Protein AF-A0A7R9YWU2-F1 (afdb_monomer)

Organism: NCBI:txid2749911

Solvent-accessible surface area (backbone atoms only — not comparable to full-atom values): 8310 Å² total; per-residue (Å²): 135,80,92,45,42,64,56,52,25,50,56,36,44,76,73,72,40,65,44,40,31,42,53,59,79,67,57,68,45,99,75,52,64,92,80,72,70,90,59,65,88,76,56,56,94,34,71,34,71,51,78,90,74,53,62,93,68,86,68,80,89,40,55,64,40,80,42,80,49,78,65,94,41,59,68,53,42,48,61,57,54,65,50,27,56,50,76,46,66,49,98,87,65,48,84,41,68,45,76,49,45,75,46,74,51,60,55,80,85,46,46,68,53,53,42,50,36,38,43,75,74,73,42,96,63,76,82,86,83,87,129

Structure (mmCIF, N/CA/C/O backbone):
data_AF-A0A7R9YWU2-F1
#
_entry.id   AF-A0A7R9YWU2-F1
#
loop_
_atom_site.group_PDB
_atom_site.id
_atom_site.type_symbol
_atom_site.label_atom_id
_atom_site.label_alt_id
_atom_site.label_comp_id
_atom_site.label_asym_id
_atom_site.label_entity_id
_atom_site.label_seq_id
_atom_site.pdbx_PDB_ins_code
_atom_site.Cartn_x
_atom_site.Cartn_y
_atom_site.Cartn_z
_atom_site.occupancy
_atom_site.B_iso_or_equiv
_atom_site.auth_seq_id
_atom_site.auth_comp_id
_atom_site.auth_asym_id
_atom_site.auth_atom_id
_atom_site.pdbx_PDB_model_num
ATOM 1 N N . SER A 1 1 ? -13.503 12.092 14.983 1.00 48.72 1 SER A N 1
ATOM 2 C CA . SER A 1 1 ? -12.071 12.224 14.642 1.00 48.72 1 SER A CA 1
ATOM 3 C C . SER A 1 1 ? -11.725 11.172 13.599 1.00 48.72 1 SER A C 1
ATOM 5 O O . SER A 1 1 ? -12.078 10.012 13.788 1.00 48.72 1 SER A O 1
ATOM 7 N N . GLY A 1 2 ? -11.146 11.579 12.465 1.00 76.56 2 GLY A N 1
ATOM 8 C CA . GLY A 1 2 ? -10.823 10.675 11.352 1.00 76.56 2 GLY A CA 1
ATOM 9 C C . GLY A 1 2 ? -9.760 9.631 11.714 1.00 76.56 2 GLY A C 1
ATOM 10 O O . GLY A 1 2 ? -9.074 9.752 12.732 1.00 76.56 2 GLY A O 1
ATOM 11 N N . LEU A 1 3 ? -9.640 8.588 10.894 1.00 85.00 3 LEU A N 1
ATOM 12 C CA . LEU A 1 3 ? -8.544 7.624 10.992 1.00 85.00 3 LEU A CA 1
ATOM 13 C C . LEU A 1 3 ? -7.217 8.341 10.679 1.00 85.00 3 LEU A C 1
ATOM 15 O O . LEU A 1 3 ? -7.139 9.081 9.705 1.00 85.00 3 LEU A O 1
ATOM 19 N N . SER A 1 4 ? -6.185 8.131 11.499 1.00 91.25 4 SER A N 1
ATOM 20 C CA . SER A 1 4 ? -4.814 8.604 11.251 1.00 91.25 4 SER A CA 1
ATOM 21 C C . SER A 1 4 ? -3.868 7.411 11.086 1.00 91.25 4 SER A C 1
ATOM 23 O O . SER A 1 4 ? -4.200 6.315 11.532 1.00 91.25 4 SER A O 1
ATOM 25 N N . ALA A 1 5 ? -2.679 7.605 10.501 1.00 92.50 5 ALA A N 1
ATOM 26 C CA . ALA A 1 5 ? -1.728 6.515 10.275 1.00 92.50 5 ALA A CA 1
ATOM 27 C C . ALA A 1 5 ? -1.274 5.918 11.615 1.00 92.50 5 ALA A C 1
ATOM 29 O O . ALA A 1 5 ? -1.310 4.710 11.797 1.00 92.50 5 ALA A O 1
ATOM 30 N N . ARG A 1 6 ? -1.004 6.776 12.611 1.00 93.12 6 ARG A N 1
ATOM 31 C CA . ARG A 1 6 ? -0.724 6.368 14.000 1.00 93.12 6 ARG A CA 1
ATOM 32 C C . ARG A 1 6 ? -1.861 5.555 14.616 1.00 93.12 6 ARG A C 1
ATOM 34 O O . ARG A 1 6 ? -1.607 4.549 15.272 1.00 93.12 6 ARG A O 1
ATOM 41 N N . LYS A 1 7 ? -3.116 5.971 14.406 1.00 94.75 7 LYS A N 1
ATOM 42 C CA . LYS A 1 7 ? -4.277 5.225 14.906 1.00 94.75 7 LYS A CA 1
ATOM 43 C C . LYS A 1 7 ? -4.398 3.863 14.217 1.00 94.75 7 LYS A C 1
ATOM 45 O O . LYS A 1 7 ? -4.670 2.888 14.905 1.00 94.75 7 LYS A O 1
ATOM 50 N N . ALA A 1 8 ? -4.151 3.783 12.909 1.00 94.69 8 ALA A N 1
ATOM 51 C CA . ALA A 1 8 ? -4.170 2.516 12.182 1.00 94.69 8 ALA A CA 1
ATOM 52 C C . ALA A 1 8 ? -3.035 1.576 12.637 1.00 94.69 8 ALA A C 1
ATO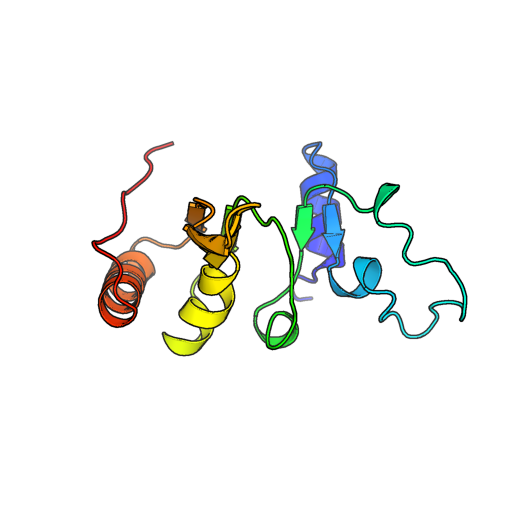M 54 O O . ALA A 1 8 ? -3.301 0.412 12.905 1.00 94.69 8 ALA A O 1
ATOM 55 N N . CYS A 1 9 ? -1.809 2.078 12.838 1.00 95.50 9 CYS A N 1
ATOM 56 C CA . CYS A 1 9 ? -0.707 1.296 13.419 1.00 95.50 9 CYS A CA 1
ATOM 57 C C . CYS A 1 9 ? -1.057 0.755 14.809 1.00 95.50 9 CYS A C 1
ATOM 59 O O . CYS A 1 9 ? -0.771 -0.399 15.108 1.00 95.50 9 CYS A O 1
ATOM 61 N N . LYS A 1 10 ? -1.725 1.553 15.655 1.00 95.75 10 LYS A N 1
ATOM 62 C CA . LYS A 1 10 ? -2.199 1.076 16.961 1.00 95.75 10 LYS A CA 1
ATOM 63 C C . LYS A 1 10 ? -3.184 -0.093 16.813 1.00 95.75 10 LYS A C 1
ATOM 65 O O . LYS A 1 10 ? -3.044 -1.077 17.526 1.00 95.75 10 LYS A O 1
ATOM 70 N N . MET A 1 11 ? -4.129 -0.001 15.876 1.00 95.75 11 MET A N 1
ATOM 71 C CA . MET A 1 11 ? -5.086 -1.081 15.596 1.00 95.75 11 MET A CA 1
ATOM 72 C C . MET A 1 11 ? -4.395 -2.343 15.054 1.00 95.75 11 MET A C 1
ATOM 74 O O . MET A 1 11 ? -4.755 -3.448 15.437 1.00 95.75 11 MET A O 1
ATOM 78 N N . LEU A 1 12 ? -3.383 -2.190 14.196 1.00 95.81 12 LEU A N 1
ATOM 79 C CA . LEU A 1 12 ? -2.568 -3.308 13.708 1.00 95.81 12 LEU A CA 1
ATOM 80 C C . LEU A 1 12 ? -1.797 -3.979 14.855 1.00 95.81 12 LEU A C 1
ATOM 82 O O . LEU A 1 12 ? -1.800 -5.202 14.975 1.00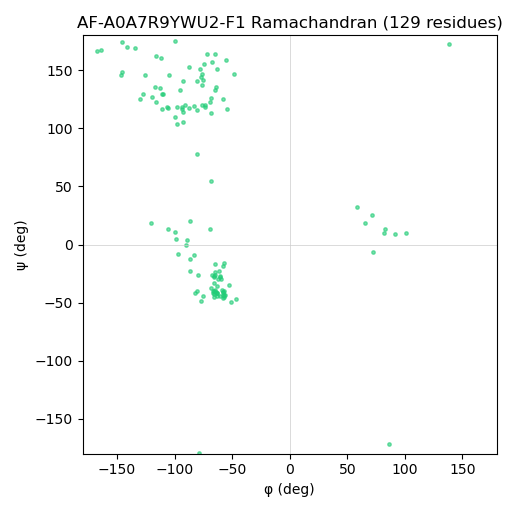 95.81 12 LEU A O 1
ATOM 86 N N . LYS A 1 13 ? -1.231 -3.185 15.767 1.00 96.00 13 LYS A N 1
ATOM 87 C CA . LYS A 1 13 ? -0.537 -3.698 16.951 1.00 96.00 13 LYS A CA 1
ATOM 88 C C . LYS A 1 13 ? -1.464 -4.470 17.894 1.00 96.00 13 LYS A C 1
ATOM 90 O O . LYS A 1 13 ? -1.039 -5.466 18.470 1.00 96.00 13 LYS A O 1
ATOM 95 N N . GLU A 1 14 ? -2.725 -4.053 18.030 1.00 97.56 14 GLU A N 1
ATOM 96 C CA . GLU A 1 14 ? -3.745 -4.764 18.824 1.00 97.56 14 GLU A CA 1
ATOM 97 C C . GLU A 1 14 ? -4.020 -6.188 18.302 1.00 97.56 14 GLU A C 1
ATOM 99 O O . GLU A 1 14 ? -4.430 -7.045 19.081 1.00 97.56 14 GLU A O 1
ATOM 104 N N . VAL A 1 15 ? -3.735 -6.464 17.023 1.00 96.94 15 VAL A N 1
ATOM 105 C CA . VAL A 1 15 ? -3.831 -7.803 16.411 1.00 96.94 15 VAL A CA 1
ATOM 106 C C . VAL A 1 15 ? -2.464 -8.460 16.167 1.00 96.94 15 VAL A C 1
ATOM 108 O O . VAL A 1 15 ? -2.379 -9.462 15.464 1.00 96.94 15 VAL A O 1
ATOM 111 N N . GLY A 1 16 ? -1.391 -7.921 16.755 1.00 96.81 16 GLY A N 1
ATOM 112 C CA . GLY A 1 16 ? -0.045 -8.499 16.688 1.00 96.81 16 GLY A CA 1
ATOM 113 C C . GLY A 1 16 ? 0.755 -8.164 15.425 1.00 96.81 16 GLY A C 1
ATOM 114 O O . GLY A 1 16 ? 1.785 -8.788 15.189 1.00 96.81 16 GLY A O 1
ATOM 115 N N . ILE A 1 17 ? 0.315 -7.192 14.621 1.00 96.00 17 ILE A N 1
ATOM 116 C CA . ILE A 1 17 ? 1.052 -6.718 13.444 1.00 96.00 17 ILE A CA 1
ATOM 117 C C . ILE A 1 17 ? 1.914 -5.521 13.847 1.00 96.00 17 ILE A C 1
ATOM 119 O O . ILE A 1 17 ? 1.392 -4.479 14.255 1.00 96.00 17 ILE A O 1
ATOM 123 N N . ASP A 1 18 ? 3.232 -5.663 13.712 1.00 94.62 18 ASP A N 1
ATOM 124 C CA . ASP A 1 18 ? 4.171 -4.572 13.955 1.00 94.62 18 ASP A CA 1
ATOM 125 C C . ASP A 1 18 ? 4.234 -3.635 12.745 1.00 94.62 18 ASP A C 1
ATOM 127 O O . ASP A 1 18 ? 4.597 -4.043 11.642 1.00 94.62 18 ASP A O 1
ATOM 131 N N . ALA A 1 19 ? 3.815 -2.386 12.941 1.00 95.19 19 ALA A N 1
ATOM 132 C CA . ALA A 1 19 ? 3.674 -1.414 11.870 1.00 95.19 19 ALA A CA 1
ATOM 133 C C . ALA A 1 19 ? 3.997 -0.001 12.348 1.00 95.19 19 ALA A C 1
ATOM 1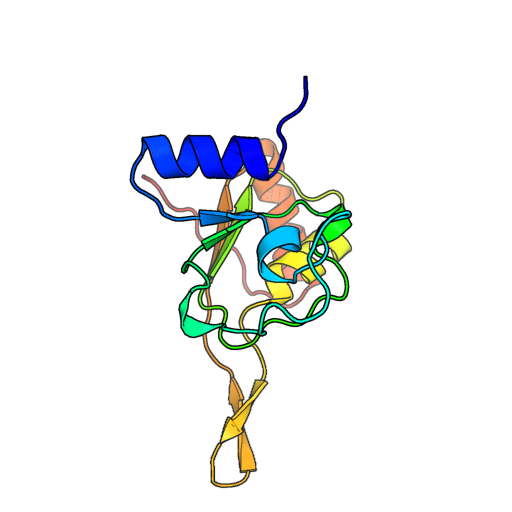35 O O . ALA A 1 19 ? 3.617 0.403 13.452 1.00 95.19 19 ALA A O 1
ATOM 136 N N . GLN A 1 20 ? 4.583 0.801 11.463 1.00 93.81 20 GLN A N 1
ATOM 137 C CA . GLN A 1 20 ? 4.945 2.187 11.748 1.00 93.81 20 GLN A CA 1
ATOM 138 C C . GLN A 1 20 ? 4.344 3.149 10.720 1.00 93.81 20 GLN A C 1
ATOM 140 O O . GLN A 1 20 ? 4.205 2.809 9.541 1.00 93.81 20 GLN A O 1
ATOM 145 N N . PRO A 1 21 ? 3.966 4.375 11.127 1.00 93.19 21 PRO A N 1
ATOM 146 C CA . PRO A 1 21 ? 3.572 5.383 10.165 1.00 93.19 21 PRO A CA 1
ATOM 147 C C . PRO A 1 21 ? 4.757 5.748 9.276 1.00 93.19 21 PRO A C 1
ATOM 149 O O . PRO A 1 21 ? 5.855 6.014 9.763 1.00 93.19 21 PRO A O 1
ATOM 152 N N . LEU A 1 22 ? 4.512 5.839 7.975 1.00 89.81 22 LEU A N 1
ATOM 153 C CA . LEU A 1 22 ? 5.568 6.011 6.986 1.00 89.81 22 LEU A CA 1
ATOM 154 C C . LEU A 1 22 ? 6.403 7.280 7.198 1.00 89.81 22 LEU A C 1
ATOM 156 O O . LEU A 1 22 ? 7.615 7.260 7.054 1.00 89.81 22 LEU A O 1
ATOM 160 N N . HIS A 1 23 ? 5.763 8.383 7.581 1.00 86.62 23 HIS A N 1
ATOM 161 C CA . HIS A 1 23 ? 6.462 9.638 7.860 1.00 86.62 23 HIS A CA 1
ATOM 162 C C . HIS A 1 23 ? 7.392 9.545 9.080 1.00 86.62 23 HIS A C 1
ATOM 164 O O . HIS A 1 23 ? 8.380 10.264 9.125 1.00 86.62 23 HIS A O 1
ATOM 170 N N . VAL A 1 24 ? 7.111 8.654 10.040 1.00 88.38 24 VAL A N 1
ATOM 171 C CA . VAL A 1 24 ? 8.012 8.408 11.177 1.00 88.38 24 VAL A CA 1
ATOM 172 C C . VAL A 1 24 ? 9.205 7.577 10.718 1.00 88.38 24 VAL A C 1
ATOM 174 O O . VAL A 1 24 ? 10.327 7.921 11.055 1.00 88.38 24 VAL A O 1
ATOM 177 N N . ALA A 1 25 ? 8.971 6.530 9.918 1.00 85.81 25 ALA A N 1
ATOM 178 C CA . ALA A 1 25 ? 10.049 5.701 9.367 1.00 85.81 25 ALA A CA 1
ATOM 179 C C . ALA A 1 25 ? 11.016 6.507 8.479 1.00 85.81 25 ALA A C 1
ATOM 181 O O . ALA A 1 25 ? 12.187 6.180 8.386 1.00 85.81 25 ALA A O 1
ATOM 182 N N . LEU A 1 26 ? 10.533 7.588 7.859 1.00 82.56 26 LEU A N 1
ATOM 183 C CA . LEU A 1 26 ? 11.342 8.508 7.056 1.00 82.56 26 LEU A CA 1
ATOM 184 C C . LEU A 1 26 ? 11.965 9.666 7.860 1.00 82.56 26 LEU A C 1
ATOM 186 O O . LEU A 1 26 ? 12.526 10.576 7.256 1.00 82.56 26 LEU A O 1
ATOM 190 N N . GLY A 1 27 ? 11.798 9.711 9.187 1.00 82.56 27 GLY A N 1
ATOM 191 C CA . GLY A 1 27 ? 12.307 10.814 10.014 1.00 82.56 27 GLY A CA 1
ATOM 192 C C . GLY A 1 27 ? 11.655 12.178 9.731 1.00 82.56 27 GLY A C 1
ATOM 193 O O . GLY A 1 27 ? 12.196 13.211 10.103 1.00 82.56 27 GLY A O 1
ATOM 194 N N . LEU A 1 28 ? 10.479 12.215 9.095 1.00 81.75 28 LEU A N 1
ATOM 195 C CA . LEU A 1 28 ? 9.776 13.447 8.694 1.00 81.75 28 LEU A CA 1
ATOM 196 C C . LEU A 1 28 ? 8.883 14.024 9.808 1.00 81.75 28 LEU A C 1
ATOM 198 O O . LEU A 1 28 ? 7.937 14.771 9.547 1.00 81.75 28 LEU A O 1
ATOM 202 N N . GLU A 1 29 ? 9.134 13.646 11.057 1.00 81.75 29 GLU A N 1
ATOM 203 C CA . GLU A 1 29 ? 8.418 14.181 12.211 1.00 81.75 29 GLU A CA 1
ATOM 204 C C . GLU A 1 29 ? 8.902 15.596 12.535 1.00 81.75 29 GLU A C 1
ATOM 206 O O . GLU A 1 29 ? 10.094 15.879 12.509 1.00 81.75 29 GLU A O 1
ATOM 211 N N . LEU A 1 30 ? 7.978 16.482 12.924 1.00 69.50 30 LEU A N 1
ATOM 212 C CA . LEU A 1 30 ? 8.288 17.883 13.252 1.00 69.50 30 LEU A CA 1
ATOM 213 C C . LEU A 1 30 ? 9.320 18.045 14.386 1.00 69.50 30 LEU A C 1
ATOM 215 O O . LEU A 1 30 ? 9.896 19.117 14.526 1.00 69.50 30 LEU A O 1
ATOM 219 N N . ASN A 1 31 ? 9.539 16.996 15.187 1.00 68.00 31 ASN A N 1
ATOM 220 C CA . ASN A 1 31 ? 10.509 16.956 16.284 1.00 68.00 31 ASN A CA 1
ATOM 221 C C . ASN A 1 31 ? 11.562 15.848 16.101 1.00 68.00 31 ASN A C 1
ATOM 223 O O . ASN A 1 31 ? 12.157 15.421 17.094 1.00 68.00 31 ASN A O 1
ATOM 227 N N . ALA A 1 32 ? 11.746 15.320 14.884 1.00 64.81 32 ALA A N 1
ATOM 228 C CA . ALA A 1 32 ? 12.823 14.371 14.622 1.00 64.81 32 ALA A CA 1
ATOM 229 C C . ALA A 1 32 ? 14.156 15.044 14.973 1.00 64.81 32 ALA A C 1
ATOM 231 O O . ALA A 1 32 ? 14.435 16.158 14.525 1.00 64.81 32 ALA A O 1
ATOM 232 N N . LYS A 1 33 ? 14.950 14.412 15.841 1.00 57.62 33 LYS A N 1
ATOM 233 C CA . LYS A 1 33 ? 16.269 14.940 16.187 1.00 57.62 33 LYS A CA 1
ATOM 234 C C . LYS A 1 33 ? 17.160 14.815 14.956 1.00 57.62 33 LYS A C 1
ATOM 236 O O . LYS A 1 33 ? 17.291 13.725 14.408 1.00 57.62 33 LYS A O 1
ATOM 241 N N . GLU A 1 34 ? 17.766 15.920 14.529 1.00 50.78 34 GLU A N 1
ATOM 242 C CA . GLU A 1 34 ? 18.792 15.894 13.486 1.00 50.78 34 GLU A CA 1
ATOM 243 C C . GLU A 1 34 ? 19.897 14.905 13.900 1.00 50.78 34 GLU A C 1
ATOM 245 O O . GLU A 1 34 ? 20.549 15.097 14.927 1.00 50.78 34 GLU A O 1
ATOM 250 N N . GLY A 1 35 ? 20.075 13.830 13.126 1.00 53.38 35 GLY A N 1
ATOM 251 C CA . GLY A 1 35 ? 21.136 12.841 13.339 1.00 53.38 35 GLY A CA 1
ATOM 252 C C . GLY A 1 35 ? 20.742 11.532 14.033 1.00 53.38 35 GLY A C 1
ATOM 253 O O . GLY A 1 35 ? 21.645 10.768 14.366 1.00 53.38 35 GLY A O 1
ATOM 254 N N . GLU A 1 36 ? 19.453 11.232 14.245 1.00 52.75 36 GLU A N 1
ATOM 255 C CA . GLU A 1 36 ? 19.047 9.824 14.409 1.00 52.75 36 GLU A CA 1
ATOM 256 C C . GLU A 1 36 ? 19.236 9.121 13.058 1.00 52.75 36 GLU A C 1
ATOM 258 O O . GLU A 1 36 ? 18.630 9.495 12.056 1.00 52.75 36 GLU A O 1
ATOM 263 N N . ASP A 1 37 ? 20.192 8.193 13.050 1.00 48.72 37 ASP A N 1
ATOM 264 C CA . ASP A 1 37 ? 20.692 7.445 11.901 1.00 48.72 37 ASP A CA 1
ATOM 265 C C . ASP A 1 37 ? 19.541 6.851 11.068 1.00 48.72 37 ASP A C 1
ATOM 267 O O . ASP A 1 37 ? 18.517 6.450 11.630 1.00 48.72 37 ASP A O 1
ATOM 271 N N . ASP A 1 38 ? 19.717 6.767 9.742 1.00 52.62 38 ASP A N 1
ATOM 272 C CA . ASP A 1 38 ? 18.839 6.046 8.794 1.00 52.62 38 ASP A CA 1
ATOM 273 C C . ASP A 1 38 ? 18.967 4.536 9.054 1.00 52.62 38 ASP A C 1
ATOM 275 O O . ASP A 1 38 ? 19.353 3.752 8.183 1.00 52.62 38 ASP A O 1
ATOM 279 N N . ASN A 1 39 ? 18.738 4.117 10.302 1.00 50.94 39 ASN A N 1
ATOM 280 C CA . ASN A 1 39 ? 18.945 2.757 10.740 1.00 50.94 39 ASN A CA 1
ATOM 281 C C . ASN A 1 39 ? 17.739 1.933 10.302 1.00 50.94 39 ASN A C 1
ATOM 283 O O . ASN A 1 39 ? 16.816 1.629 11.060 1.00 50.94 39 ASN A O 1
ATOM 287 N N . ARG A 1 40 ? 17.752 1.592 9.013 1.00 55.78 40 ARG A N 1
ATOM 288 C 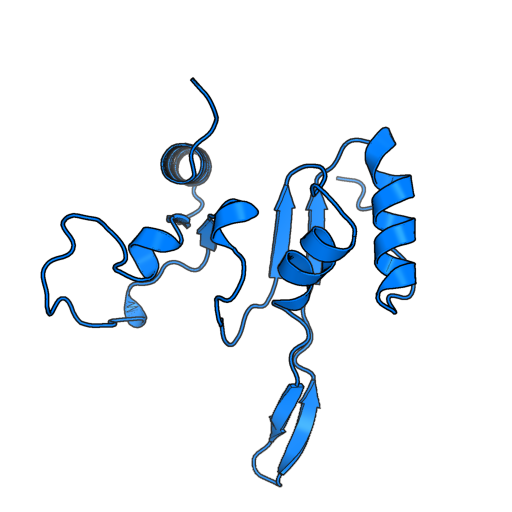CA . ARG A 1 40 ? 16.761 0.732 8.366 1.00 55.78 40 ARG A CA 1
ATOM 289 C C . ARG A 1 40 ? 16.652 -0.647 9.023 1.00 55.78 40 ARG A C 1
ATOM 291 O O . ARG A 1 40 ? 15.649 -1.313 8.792 1.00 55.78 40 ARG A O 1
ATOM 298 N N . GLU A 1 41 ? 17.627 -1.054 9.846 1.00 56.81 41 GLU A N 1
ATOM 299 C CA . GLU A 1 41 ? 17.563 -2.287 10.648 1.00 56.81 41 GLU A CA 1
ATOM 300 C C . GLU A 1 41 ? 16.382 -2.308 11.633 1.00 56.81 41 GLU A C 1
ATOM 302 O O . GLU A 1 41 ? 15.834 -3.380 11.874 1.00 56.81 41 GLU A O 1
ATOM 307 N N . ASP A 1 42 ? 15.926 -1.148 12.123 1.00 65.00 42 ASP A N 1
ATOM 308 C CA . ASP A 1 42 ? 14.795 -1.044 13.061 1.00 65.00 42 ASP A CA 1
ATOM 309 C C . ASP A 1 42 ? 13.462 -0.680 12.375 1.00 65.00 42 ASP A C 1
ATOM 311 O O . ASP A 1 42 ? 12.447 -0.464 13.043 1.00 65.00 42 ASP A O 1
ATOM 315 N N . THR A 1 43 ? 13.424 -0.594 11.037 1.00 71.25 43 THR A N 1
ATOM 316 C CA . THR A 1 43 ? 12.173 -0.296 10.324 1.00 71.25 43 THR A CA 1
ATOM 317 C C . THR A 1 43 ? 11.280 -1.541 10.300 1.00 71.25 43 THR A C 1
ATOM 319 O O . THR A 1 43 ? 11.677 -2.562 9.733 1.00 71.25 43 THR A O 1
ATOM 322 N N . PRO A 1 44 ? 10.058 -1.492 10.863 1.00 81.94 44 PRO A N 1
ATOM 323 C CA . PRO A 1 44 ? 9.186 -2.655 10.889 1.00 81.94 44 PRO A CA 1
ATOM 324 C C . PRO A 1 44 ? 8.723 -3.030 9.476 1.00 81.94 44 PRO A C 1
ATOM 326 O O . PRO A 1 44 ? 8.646 -2.173 8.589 1.00 81.94 44 PRO A O 1
ATOM 329 N N . PRO A 1 45 ? 8.328 -4.298 9.260 1.00 89.38 45 PRO A N 1
ATOM 330 C CA . PRO A 1 45 ? 7.979 -4.806 7.933 1.00 89.38 45 PRO A CA 1
ATOM 331 C C . PRO A 1 45 ? 6.731 -4.147 7.323 1.00 89.38 45 PRO A C 1
ATOM 333 O O . PRO A 1 45 ? 6.518 -4.242 6.115 1.00 89.38 45 PRO A O 1
ATOM 336 N N . PHE A 1 46 ? 5.901 -3.468 8.125 1.00 94.00 46 PHE A N 1
ATOM 337 C CA . PHE A 1 46 ? 4.691 -2.794 7.657 1.00 94.00 46 PHE A CA 1
ATOM 338 C C . PHE A 1 46 ? 4.763 -1.276 7.842 1.00 94.00 46 PHE A C 1
ATOM 340 O O . PHE A 1 46 ? 4.862 -0.755 8.955 1.00 94.00 46 PHE A O 1
ATOM 347 N N . LEU A 1 47 ? 4.603 -0.552 6.733 1.00 93.94 47 LEU A N 1
ATOM 348 C CA . LEU A 1 47 ? 4.544 0.907 6.704 1.00 93.94 47 LEU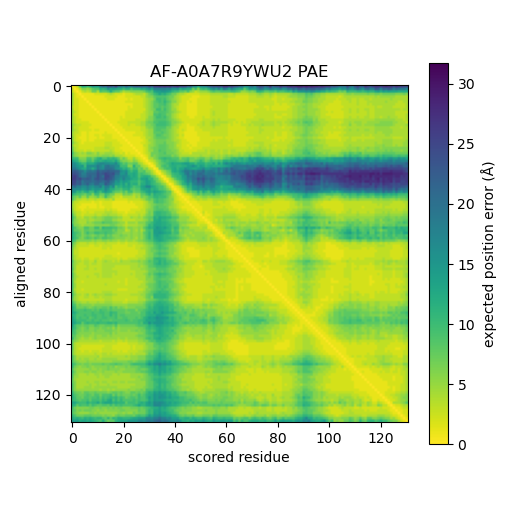 A CA 1
ATOM 349 C C . LEU A 1 47 ? 3.132 1.379 6.360 1.00 93.94 47 LEU A C 1
ATOM 351 O O . LEU A 1 47 ? 2.538 0.958 5.367 1.00 93.94 47 LEU A O 1
ATOM 355 N N . VAL A 1 48 ? 2.594 2.288 7.173 1.00 94.38 48 VAL A N 1
ATOM 356 C CA . VAL A 1 48 ? 1.230 2.810 7.013 1.00 94.38 48 VAL A CA 1
ATOM 357 C C . VAL A 1 48 ? 1.259 4.267 6.580 1.00 94.38 48 VAL A C 1
ATOM 359 O O . VAL A 1 48 ? 1.878 5.120 7.218 1.00 94.38 48 VAL A O 1
ATOM 362 N N . THR A 1 49 ? 0.515 4.588 5.528 1.00 92.88 49 THR A N 1
ATOM 363 C CA . THR A 1 49 ? 0.358 5.958 5.034 1.00 92.88 49 THR A CA 1
ATOM 364 C C . THR A 1 49 ? -1.042 6.182 4.465 1.00 92.88 49 THR A C 1
ATOM 366 O O . THR A 1 49 ? -1.836 5.249 4.357 1.00 92.88 49 THR A O 1
ATOM 369 N N . PHE A 1 50 ? -1.348 7.423 4.095 1.00 91.19 50 PHE A N 1
ATOM 370 C CA . PHE A 1 50 ? -2.539 7.766 3.320 1.00 91.19 50 PHE A CA 1
ATOM 371 C C . PHE A 1 50 ? -2.151 8.236 1.927 1.00 91.19 50 PHE A C 1
ATOM 373 O O . PHE A 1 50 ? -1.033 8.692 1.703 1.00 91.19 50 PHE A O 1
ATOM 380 N N . GLU A 1 51 ? -3.114 8.186 1.009 1.00 88.75 51 GLU A N 1
ATOM 381 C CA . GLU A 1 51 ? -2.932 8.530 -0.402 1.00 88.75 51 GLU A CA 1
ATOM 382 C C . GLU A 1 51 ? -2.176 9.853 -0.614 1.00 88.75 51 GLU A C 1
ATOM 384 O O . GLU A 1 51 ? -1.210 9.897 -1.373 1.00 88.75 51 GLU A O 1
ATOM 389 N N . GLY A 1 52 ? -2.559 10.913 0.108 1.00 84.50 52 GLY A N 1
ATOM 390 C CA . GLY A 1 52 ? -1.925 12.230 -0.010 1.00 84.50 52 GLY A CA 1
ATOM 391 C C . GLY A 1 52 ? -0.443 12.249 0.381 1.00 84.50 52 GLY A C 1
ATOM 392 O O . GLY A 1 52 ? 0.325 13.020 -0.184 1.00 84.50 52 GLY A O 1
ATOM 393 N N . SER A 1 53 ? -0.031 11.373 1.296 1.00 83.88 53 SER A N 1
ATOM 394 C CA . SER A 1 53 ? 1.345 11.278 1.799 1.00 83.88 53 SER A CA 1
ATOM 395 C C . SER A 1 53 ? 2.167 10.198 1.094 1.00 83.88 53 SER A C 1
ATOM 397 O O . SER A 1 53 ? 3.363 10.098 1.330 1.00 83.88 53 SER A O 1
ATOM 399 N N . ALA A 1 54 ? 1.551 9.368 0.248 1.00 81.75 54 ALA A N 1
ATOM 400 C CA . ALA A 1 54 ? 2.220 8.257 -0.427 1.00 81.75 54 ALA A CA 1
ATOM 401 C C . ALA A 1 54 ? 2.901 8.656 -1.747 1.00 81.75 54 ALA A C 1
ATOM 403 O O . ALA A 1 54 ? 3.639 7.859 -2.329 1.00 81.75 54 ALA A O 1
ATOM 404 N N . ARG A 1 55 ? 2.630 9.854 -2.277 1.00 81.38 55 ARG A N 1
ATOM 405 C CA . ARG A 1 55 ? 3.106 10.279 -3.605 1.00 81.38 55 ARG A CA 1
ATOM 406 C C . ARG A 1 55 ? 4.582 10.676 -3.564 1.00 81.38 55 ARG A C 1
ATOM 408 O O . ARG A 1 55 ? 5.042 11.253 -2.590 1.00 81.38 55 ARG A O 1
ATOM 415 N N . GLY A 1 56 ? 5.315 10.385 -4.638 1.00 72.50 56 GLY A N 1
ATOM 416 C CA . GLY A 1 56 ? 6.693 10.864 -4.834 1.00 72.50 56 GLY A CA 1
ATOM 417 C C . GLY A 1 56 ? 7.768 10.208 -3.963 1.00 72.50 56 GLY A C 1
ATOM 418 O O . GLY A 1 56 ? 8.946 10.448 -4.186 1.00 72.50 56 GLY A O 1
ATOM 419 N N . LEU A 1 57 ? 7.393 9.355 -3.009 1.00 78.19 57 LEU A N 1
ATOM 420 C CA . LEU A 1 57 ? 8.360 8.592 -2.217 1.00 78.19 57 LEU A CA 1
ATOM 421 C C . LEU A 1 57 ? 9.009 7.499 -3.075 1.00 78.19 57 LEU A C 1
ATOM 423 O O . LEU A 1 57 ? 8.469 7.162 -4.128 1.00 78.19 57 LEU A O 1
ATOM 427 N N . HIS A 1 58 ? 10.119 6.917 -2.640 1.00 76.94 58 HIS A N 1
ATOM 428 C CA . HIS A 1 58 ? 10.777 5.783 -3.290 1.00 76.94 58 HIS A CA 1
ATOM 429 C C . HIS A 1 58 ? 11.040 4.715 -2.235 1.00 76.94 58 HIS A 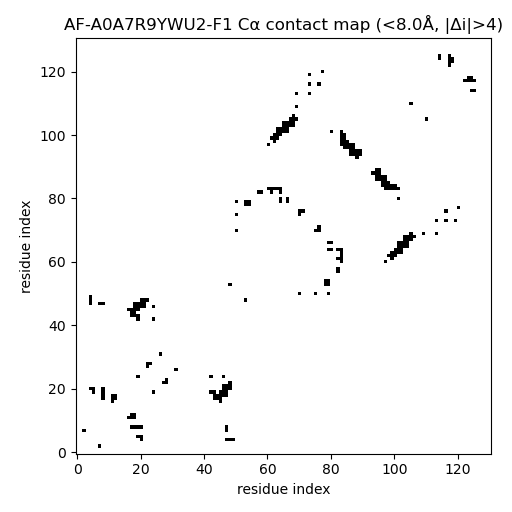C 1
ATOM 431 O O . HIS A 1 58 ? 11.643 5.014 -1.213 1.00 76.94 58 HIS A O 1
ATOM 437 N N . PHE A 1 59 ? 10.571 3.493 -2.483 1.00 77.00 59 PHE A N 1
ATOM 438 C CA . PHE A 1 59 ? 10.821 2.349 -1.614 1.00 77.00 59 PHE A CA 1
ATOM 439 C C . PHE A 1 59 ? 11.376 1.232 -2.469 1.00 77.00 59 PHE A C 1
ATOM 441 O O . PHE A 1 59 ? 10.808 0.917 -3.524 1.00 77.00 59 PHE A O 1
ATOM 448 N N . ASP A 1 60 ? 12.486 0.682 -2.011 1.00 75.94 60 ASP A N 1
ATOM 449 C CA . ASP A 1 60 ? 13.065 -0.512 -2.592 1.00 75.94 60 ASP A CA 1
ATOM 450 C C . ASP A 1 60 ? 12.451 -1.739 -1.931 1.00 75.94 60 ASP A C 1
ATOM 452 O O . ASP A 1 60 ? 12.006 -1.687 -0.786 1.00 75.94 60 ASP A O 1
ATOM 456 N N . ASN A 1 61 ? 12.427 -2.846 -2.670 1.00 82.94 61 ASN A N 1
ATOM 457 C CA . ASN A 1 61 ? 12.098 -4.168 -2.137 1.00 82.94 61 ASN A CA 1
ATOM 458 C C . ASN A 1 61 ? 10.716 -4.292 -1.469 1.00 82.94 61 ASN A C 1
ATOM 460 O O . ASN A 1 61 ? 10.543 -5.097 -0.562 1.00 82.94 61 ASN A O 1
ATOM 464 N N . VAL A 1 62 ? 9.711 -3.544 -1.934 1.00 90.25 62 VAL A N 1
ATOM 465 C CA . VAL A 1 62 ? 8.327 -3.733 -1.474 1.00 90.25 62 VAL A CA 1
ATOM 466 C C . VAL A 1 62 ? 7.754 -5.010 -2.090 1.00 90.25 62 VAL A C 1
ATOM 468 O O . VAL A 1 62 ? 7.643 -5.120 -3.311 1.00 90.25 62 VAL A O 1
ATOM 471 N N . ASP A 1 63 ? 7.363 -5.958 -1.240 1.00 92.62 63 ASP A N 1
ATOM 472 C CA . ASP A 1 63 ? 6.744 -7.225 -1.655 1.00 92.62 63 ASP A CA 1
ATOM 473 C C . ASP A 1 63 ? 5.260 -7.087 -1.972 1.00 92.62 63 ASP A C 1
ATOM 475 O O . ASP A 1 63 ? 4.744 -7.690 -2.919 1.00 92.62 63 ASP A O 1
ATOM 479 N N . ALA A 1 64 ? 4.561 -6.290 -1.164 1.00 94.62 64 ALA A N 1
ATOM 480 C CA . ALA A 1 64 ? 3.126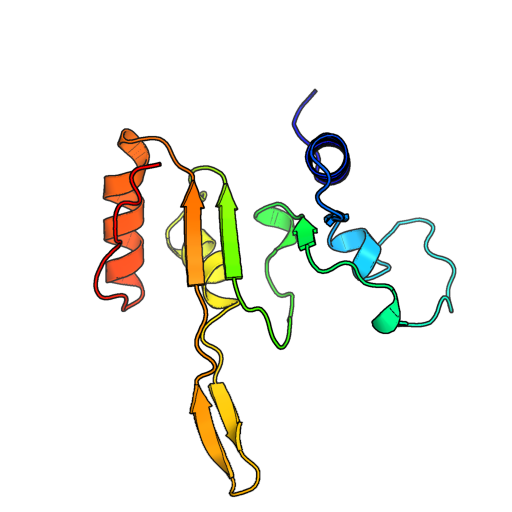 -6.136 -1.264 1.00 94.62 64 ALA A CA 1
ATOM 481 C C . ALA A 1 64 ? 2.655 -4.724 -0.913 1.00 94.62 64 ALA A C 1
ATOM 483 O O . ALA A 1 64 ? 3.209 -4.054 -0.042 1.00 94.62 64 ALA A O 1
ATOM 484 N N . VAL A 1 65 ? 1.574 -4.299 -1.564 1.00 94.38 65 VAL A N 1
ATOM 485 C CA . VAL A 1 65 ? 0.819 -3.090 -1.219 1.00 94.38 65 VAL A CA 1
ATOM 486 C C . VAL A 1 65 ? -0.604 -3.478 -0.869 1.00 94.38 65 VAL A C 1
ATOM 488 O O . VAL A 1 65 ? -1.307 -4.082 -1.678 1.00 94.38 65 VAL A O 1
ATOM 491 N N . PHE A 1 66 ? -1.053 -3.047 0.306 1.00 95.44 66 PHE A N 1
ATOM 492 C CA . PHE A 1 66 ? -2.445 -3.153 0.726 1.00 95.44 66 PHE A CA 1
ATOM 493 C C . PHE A 1 66 ? -3.148 -1.811 0.510 1.00 95.44 66 PHE A C 1
ATOM 495 O O . PHE A 1 66 ? -2.878 -0.831 1.206 1.00 95.44 66 PHE A O 1
ATOM 502 N N . VAL A 1 67 ? -4.057 -1.752 -0.461 1.00 94.12 67 VAL A N 1
ATOM 503 C CA . VAL A 1 67 ? -4.892 -0.575 -0.725 1.00 94.12 67 VAL A CA 1
ATOM 504 C C . VAL A 1 67 ? -6.194 -0.729 0.052 1.00 94.12 67 VAL A C 1
ATOM 506 O O . VAL A 1 67 ? -7.052 -1.534 -0.306 1.00 94.12 67 VAL A O 1
ATOM 509 N N . LEU A 1 68 ? -6.339 0.028 1.140 1.00 92.38 68 LEU A N 1
ATOM 510 C CA . LEU A 1 68 ? -7.535 -0.001 1.982 1.00 92.38 68 LEU A CA 1
ATOM 511 C C . LEU A 1 68 ? -8.520 1.091 1.551 1.00 92.38 68 LEU A C 1
ATOM 513 O O . LEU A 1 68 ? -8.238 2.283 1.670 1.00 92.38 68 LEU A O 1
ATOM 517 N N . GLY A 1 69 ? -9.699 0.680 1.091 1.00 89.38 69 GLY A N 1
ATOM 518 C CA . GLY A 1 69 ? -10.726 1.563 0.551 1.00 89.38 69 GLY A CA 1
ATOM 519 C C . GLY A 1 69 ? -10.548 1.861 -0.939 1.00 89.38 69 GLY A C 1
ATOM 520 O O . GLY A 1 69 ? -9.748 1.244 -1.637 1.00 89.38 69 GLY A O 1
ATOM 521 N N . ARG A 1 70 ? -11.349 2.805 -1.445 1.00 89.94 70 ARG A N 1
ATOM 522 C CA . ARG A 1 70 ? -11.308 3.243 -2.846 1.00 89.94 70 ARG A CA 1
ATOM 523 C C . ARG A 1 70 ? -10.341 4.428 -2.982 1.00 89.94 70 ARG A C 1
ATOM 525 O O . ARG A 1 70 ? -10.615 5.459 -2.362 1.00 89.94 70 ARG A O 1
ATOM 532 N N . PRO A 1 71 ? -9.270 4.330 -3.790 1.00 92.19 71 PRO A N 1
ATOM 533 C CA . PRO A 1 71 ? -8.446 5.483 -4.149 1.00 92.19 71 PRO A CA 1
ATOM 534 C C . PRO A 1 71 ? -9.275 6.611 -4.774 1.00 92.19 71 PRO A C 1
ATOM 536 O O . PRO A 1 71 ? -10.362 6.381 -5.311 1.00 92.19 71 PRO A O 1
ATOM 539 N N . SER A 1 72 ? -8.763 7.840 -4.745 1.00 92.75 72 SER A N 1
ATOM 540 C CA . SER A 1 72 ? -9.482 8.995 -5.305 1.00 92.75 72 SER A CA 1
ATOM 541 C C . SER A 1 72 ? -9.630 8.953 -6.833 1.00 92.75 72 SER A C 1
ATOM 543 O O . SER A 1 72 ? -10.552 9.558 -7.381 1.00 92.75 72 SER A O 1
ATOM 545 N N . SER A 1 73 ? -8.718 8.264 -7.527 1.00 91.50 73 SER A N 1
ATOM 546 C CA . SER A 1 73 ? -8.615 8.235 -8.989 1.00 91.50 73 SER A CA 1
ATOM 547 C C . SER A 1 73 ? -7.751 7.072 -9.492 1.00 91.50 73 SER A C 1
ATOM 549 O O . SER A 1 73 ? -6.967 6.497 -8.736 1.00 91.50 73 SER A O 1
ATOM 551 N N . ALA A 1 74 ? -7.806 6.801 -10.801 1.00 90.69 74 ALA A N 1
ATOM 552 C CA . ALA A 1 74 ? -6.910 5.853 -11.473 1.00 90.69 74 ALA A CA 1
ATOM 553 C C . ALA A 1 74 ? -5.425 6.212 -11.286 1.00 90.69 74 ALA A C 1
ATOM 555 O O . ALA A 1 74 ? -4.595 5.343 -11.042 1.00 90.69 74 ALA A O 1
ATOM 556 N N . ALA A 1 75 ? -5.092 7.506 -11.347 1.00 90.50 75 ALA A N 1
ATOM 557 C CA . ALA A 1 75 ? -3.728 7.984 -11.137 1.00 90.50 75 ALA A CA 1
ATOM 558 C C . ALA A 1 75 ? -3.261 7.753 -9.691 1.00 90.50 75 ALA A C 1
ATOM 560 O O . ALA A 1 75 ? -2.122 7.353 -9.460 1.00 90.50 75 ALA A O 1
ATOM 561 N N . ALA A 1 76 ? -4.141 7.968 -8.710 1.00 91.38 76 ALA A N 1
ATOM 562 C CA . ALA A 1 76 ? -3.844 7.638 -7.321 1.00 91.38 76 ALA A CA 1
ATOM 563 C C . ALA A 1 76 ? -3.623 6.133 -7.132 1.00 91.38 76 ALA A C 1
ATOM 565 O O . 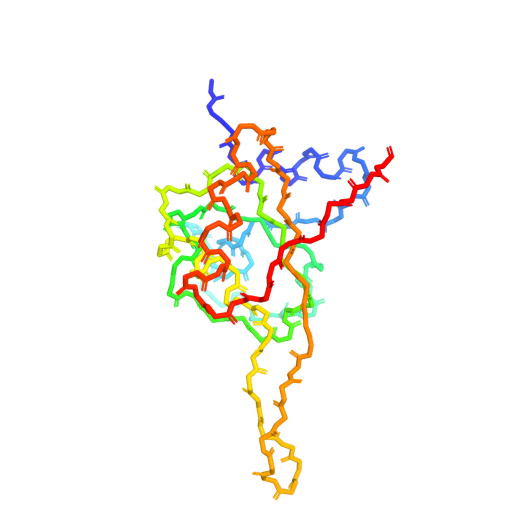ALA A 1 76 ? -2.649 5.740 -6.492 1.00 91.38 76 ALA A O 1
ATOM 566 N N . TYR A 1 77 ? -4.475 5.301 -7.737 1.00 92.12 77 TYR A N 1
ATOM 567 C CA . TYR A 1 77 ? -4.300 3.852 -7.720 1.00 92.12 77 TYR A CA 1
ATOM 568 C C . TYR A 1 77 ? -2.954 3.438 -8.322 1.00 92.12 77 TYR A C 1
ATOM 570 O O . TYR A 1 77 ? -2.224 2.696 -7.677 1.00 92.12 77 TYR A O 1
ATOM 578 N N . LEU A 1 78 ? -2.566 3.994 -9.475 1.00 91.19 78 LEU A N 1
ATOM 579 C CA . LEU A 1 78 ? -1.256 3.751 -10.086 1.00 91.19 78 LEU A CA 1
ATOM 580 C C . LEU A 1 78 ? -0.095 4.106 -9.147 1.00 91.19 78 LEU A C 1
ATOM 582 O O . LEU A 1 78 ? 0.845 3.331 -9.015 1.00 91.19 78 LEU A O 1
ATOM 586 N N . HIS A 1 79 ? -0.147 5.258 -8.474 1.00 90.25 79 HIS A N 1
ATOM 587 C CA . HIS A 1 79 ? 0.914 5.668 -7.547 1.00 90.25 79 HIS A CA 1
ATOM 588 C C . HIS A 1 79 ? 1.034 4.763 -6.315 1.00 90.25 79 HIS A C 1
ATOM 590 O O . HIS A 1 79 ? 2.136 4.595 -5.790 1.00 90.25 79 HIS A O 1
ATOM 596 N N . LEU A 1 80 ? -0.086 4.214 -5.838 1.00 91.06 80 LEU A N 1
ATOM 597 C CA . LEU A 1 80 ? -0.109 3.275 -4.718 1.00 91.06 80 LEU A CA 1
ATOM 598 C C . LEU A 1 80 ? 0.345 1.879 -5.165 1.00 91.06 80 LEU A C 1
ATOM 600 O O . LEU A 1 80 ? 1.220 1.293 -4.539 1.00 91.06 80 LEU A O 1
ATOM 604 N N . ALA A 1 81 ? -0.212 1.367 -6.263 1.00 90.19 81 ALA A N 1
ATOM 605 C CA . ALA A 1 81 ? 0.071 0.039 -6.801 1.00 90.19 81 ALA A CA 1
ATOM 606 C C . ALA A 1 81 ? 1.495 -0.079 -7.368 1.00 90.19 81 ALA A C 1
ATOM 608 O O . ALA A 1 81 ? 2.154 -1.090 -7.161 1.00 90.19 81 ALA A O 1
ATOM 609 N N . GLY A 1 82 ? 2.018 0.971 -8.010 1.00 88.69 82 GLY A N 1
ATOM 610 C CA . GLY A 1 82 ? 3.346 0.996 -8.641 1.00 88.69 82 GLY A CA 1
ATOM 611 C C . GLY A 1 82 ? 4.538 0.970 -7.676 1.00 88.69 82 GLY A C 1
ATOM 612 O O . GLY A 1 82 ? 5.659 1.283 -8.072 1.00 88.69 82 GLY A O 1
ATOM 613 N N . ARG A 1 83 ? 4.309 0.653 -6.397 1.00 89.69 83 ARG A N 1
ATOM 614 C CA . ARG A 1 83 ? 5.363 0.428 -5.396 1.00 89.69 83 ARG A CA 1
ATOM 615 C C . ARG A 1 83 ? 5.982 -0.958 -5.500 1.00 89.69 83 ARG A C 1
ATOM 617 O O . ARG A 1 83 ? 7.137 -1.117 -5.123 1.00 89.69 83 ARG A O 1
ATOM 624 N N . VAL A 1 84 ? 5.228 -1.917 -6.028 1.00 91.50 84 VAL A N 1
ATOM 625 C CA . VAL A 1 84 ? 5.697 -3.270 -6.342 1.00 91.50 84 VAL A CA 1
ATOM 626 C C . VAL A 1 84 ? 6.011 -3.396 -7.834 1.00 91.50 84 VAL A C 1
ATOM 628 O O . VAL A 1 84 ? 5.759 -2.467 -8.601 1.00 91.50 84 VAL A O 1
ATOM 631 N N . GLY A 1 85 ? 6.545 -4.542 -8.269 1.00 88.31 85 GLY A N 1
ATOM 632 C CA . GLY A 1 85 ? 6.732 -4.807 -9.701 1.00 88.31 85 GLY A CA 1
ATOM 633 C C . GLY A 1 85 ? 7.853 -3.984 -10.337 1.00 88.31 85 GLY A C 1
ATOM 634 O O . GLY A 1 85 ? 7.797 -3.677 -11.527 1.00 88.31 85 GLY A O 1
ATOM 635 N N . ARG A 1 86 ? 8.837 -3.545 -9.545 1.00 86.69 86 ARG A N 1
ATOM 636 C CA . ARG A 1 86 ? 9.877 -2.623 -10.011 1.00 86.69 86 ARG A CA 1
ATOM 637 C C . ARG A 1 86 ? 10.975 -3.357 -10.773 1.00 86.69 86 ARG A C 1
ATOM 639 O O . ARG A 1 86 ? 11.392 -4.446 -10.385 1.00 86.69 86 ARG A O 1
ATOM 646 N N . ALA A 1 87 ? 11.437 -2.716 -11.843 1.00 89.06 87 ALA A N 1
ATOM 647 C CA . ALA A 1 87 ? 12.599 -3.147 -12.599 1.00 89.06 87 ALA A CA 1
ATOM 648 C C . ALA A 1 87 ? 13.894 -2.791 -11.857 1.00 89.06 87 ALA A C 1
ATOM 650 O O . ALA A 1 87 ? 14.038 -1.672 -11.359 1.00 89.06 87 ALA A O 1
ATOM 651 N N . SER A 1 88 ? 14.834 -3.723 -11.840 1.00 88.12 88 SER A N 1
ATOM 652 C CA . SER A 1 88 ? 16.219 -3.548 -11.406 1.00 88.12 88 SER A CA 1
ATOM 653 C C . SER A 1 88 ? 17.158 -4.201 -12.422 1.00 88.12 88 SER A C 1
ATOM 655 O O . SER A 1 88 ? 16.705 -4.915 -13.316 1.00 88.12 88 SER A O 1
ATOM 657 N N . ALA A 1 89 ? 18.460 -3.950 -12.303 1.00 91.25 89 ALA A N 1
ATOM 658 C CA . ALA A 1 89 ? 19.473 -4.704 -13.035 1.00 91.25 89 ALA A CA 1
ATOM 659 C C . ALA A 1 89 ? 19.967 -5.876 -12.173 1.00 91.25 89 ALA A C 1
ATOM 661 O O . ALA A 1 89 ? 20.108 -5.706 -10.959 1.00 91.25 89 ALA A O 1
ATOM 662 N N . ASP A 1 90 ? 20.205 -7.040 -12.776 1.00 91.50 90 ASP A N 1
ATOM 663 C CA . ASP A 1 90 ? 21.008 -8.096 -12.147 1.00 91.50 90 ASP A CA 1
ATOM 664 C C . ASP A 1 90 ? 22.516 -7.803 -12.269 1.00 91.50 90 ASP A C 1
ATOM 666 O O . ASP A 1 90 ? 22.925 -6.765 -12.795 1.00 91.50 90 ASP A O 1
ATOM 670 N N . GLU A 1 91 ? 23.349 -8.706 -11.745 1.00 92.50 91 GLU A N 1
ATOM 671 C CA . GLU A 1 91 ? 24.813 -8.568 -11.758 1.00 92.50 91 GLU A CA 1
ATOM 672 C C . GLU A 1 91 ? 25.394 -8.482 -13.182 1.00 92.50 91 GLU A C 1
ATOM 674 O O . GLU A 1 91 ? 26.423 -7.837 -13.387 1.00 92.50 91 GLU A O 1
ATOM 679 N N . ASP A 1 92 ? 24.702 -9.060 -14.168 1.00 95.00 92 ASP A N 1
ATOM 680 C CA . ASP A 1 92 ? 25.081 -9.068 -15.583 1.00 95.00 92 ASP A CA 1
ATOM 681 C C . ASP A 1 92 ? 24.509 -7.863 -16.361 1.00 95.00 92 ASP A C 1
ATOM 683 O O . ASP A 1 92 ? 24.753 -7.706 -17.562 1.00 95.00 92 ASP A O 1
ATOM 687 N N . GLY A 1 93 ? 23.754 -6.985 -15.692 1.00 92.44 93 GLY A N 1
ATOM 688 C CA . GLY A 1 93 ? 23.132 -5.802 -16.287 1.00 92.44 93 GLY A CA 1
ATOM 689 C C . GLY A 1 93 ? 21.816 -6.076 -17.023 1.00 92.44 93 GLY A C 1
ATOM 690 O O . GLY A 1 93 ? 21.302 -5.176 -17.698 1.00 92.44 93 GLY A O 1
ATOM 691 N N . ASN A 1 94 ? 21.243 -7.275 -16.903 1.00 95.50 94 ASN A N 1
ATOM 692 C CA . ASN A 1 94 ? 19.937 -7.583 -17.477 1.00 95.50 94 ASN A CA 1
ATOM 693 C C . ASN A 1 94 ? 18.820 -6.976 -16.630 1.00 95.50 94 ASN A C 1
ATOM 695 O O . ASN A 1 94 ? 18.890 -6.918 -15.402 1.00 95.50 94 ASN A O 1
ATOM 699 N N . VAL A 1 95 ? 17.739 -6.564 -17.294 1.00 94.19 95 VAL A N 1
ATOM 700 C CA . VAL A 1 95 ? 16.547 -6.071 -16.603 1.00 94.19 95 VAL A CA 1
ATOM 701 C C . VAL A 1 95 ? 15.808 -7.242 -15.963 1.00 94.19 95 VAL A C 1
ATOM 703 O O . VAL A 1 95 ? 15.291 -8.117 -16.657 1.00 94.19 95 VAL A O 1
ATOM 706 N N . VAL A 1 96 ? 15.688 -7.204 -14.641 1.00 92.06 96 VAL A N 1
ATOM 707 C CA . VAL A 1 96 ? 14.879 -8.128 -13.847 1.00 92.06 96 VAL A CA 1
ATOM 708 C C . VAL A 1 96 ? 13.718 -7.360 -13.234 1.00 92.06 96 VAL A C 1
ATOM 710 O O . VAL A 1 96 ? 13.889 -6.268 -12.696 1.00 92.06 96 VAL A O 1
ATOM 713 N N . ILE A 1 97 ? 12.515 -7.927 -13.308 1.00 89.81 97 ILE A N 1
ATOM 714 C CA . ILE A 1 97 ? 11.338 -7.381 -12.631 1.00 89.81 97 ILE A CA 1
ATOM 715 C C . ILE A 1 97 ? 11.144 -8.143 -11.326 1.00 89.81 97 ILE A C 1
ATOM 717 O O . ILE A 1 97 ? 10.896 -9.351 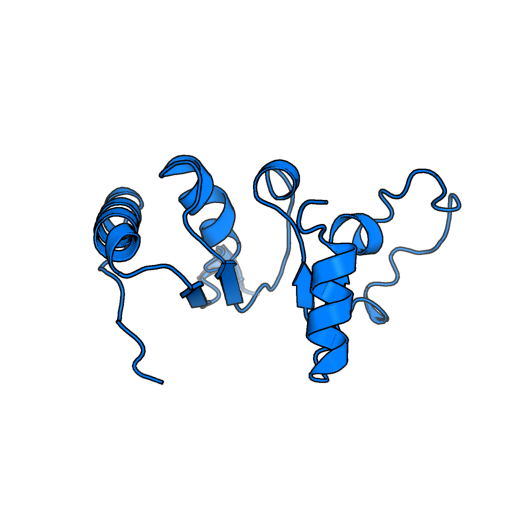-11.350 1.00 89.81 97 ILE A O 1
ATOM 721 N N . ARG A 1 98 ? 11.217 -7.447 -10.185 1.00 88.81 98 ARG A N 1
ATOM 722 C CA . ARG A 1 98 ? 10.855 -8.058 -8.902 1.00 88.81 98 ARG A CA 1
ATOM 723 C C . ARG A 1 98 ? 9.340 -8.296 -8.891 1.00 88.81 98 ARG A C 1
ATOM 725 O O . ARG A 1 98 ? 8.594 -7.326 -9.047 1.00 88.81 98 ARG A O 1
ATOM 732 N N . PRO A 1 99 ? 8.860 -9.533 -8.686 1.00 89.50 99 PRO A N 1
ATOM 733 C CA . PRO A 1 99 ? 7.434 -9.771 -8.528 1.00 89.50 99 PRO A CA 1
ATOM 734 C C . PRO A 1 99 ? 6.920 -9.052 -7.279 1.00 89.50 99 PRO A C 1
ATOM 736 O O . PRO A 1 99 ? 7.643 -8.876 -6.302 1.00 89.50 99 PRO A O 1
ATOM 739 N N . GLY A 1 100 ? 5.652 -8.662 -7.286 1.00 91.88 100 GLY A N 1
ATOM 740 C CA . GLY A 1 100 ? 5.005 -8.204 -6.069 1.00 91.88 100 GLY A CA 1
ATOM 741 C C . GLY A 1 100 ? 3.500 -8.109 -6.223 1.00 91.88 100 GLY A C 1
ATOM 742 O O . GLY A 1 100 ? 2.963 -8.212 -7.327 1.00 91.88 100 GLY A O 1
ATOM 743 N N . THR A 1 101 ? 2.825 -7.972 -5.089 1.00 93.75 101 THR A N 1
ATOM 744 C CA . THR A 1 101 ? 1.379 -8.189 -4.989 1.00 93.75 101 THR A CA 1
ATOM 745 C C . THR A 1 101 ? 0.662 -6.910 -4.588 1.00 93.75 101 THR A C 1
ATOM 747 O O . THR A 1 101 ? 1.066 -6.223 -3.654 1.00 93.75 101 THR A O 1
ATOM 750 N N . VAL A 1 102 ? -0.447 -6.594 -5.252 1.00 93.69 102 VAL A N 1
ATOM 751 C CA . VAL A 1 102 ? -1.344 -5.517 -4.817 1.00 93.69 102 VAL A CA 1
ATOM 752 C C . VAL A 1 102 ? -2.640 -6.143 -4.326 1.00 93.69 102 VAL A C 1
ATOM 754 O O . VAL A 1 102 ? -3.368 -6.753 -5.103 1.00 93.69 102 VAL A O 1
ATOM 757 N N . VAL A 1 103 ? -2.944 -5.968 -3.042 1.00 95.25 103 VAL A N 1
ATOM 758 C CA . VAL A 1 103 ? -4.191 -6.430 -2.423 1.00 95.25 103 VAL A CA 1
ATOM 759 C C . VAL A 1 103 ? -5.075 -5.218 -2.170 1.00 95.25 103 VAL A C 1
ATOM 761 O O . VAL A 1 103 ? -4.705 -4.316 -1.421 1.00 95.25 103 VAL A O 1
ATOM 764 N N . SER A 1 104 ? -6.250 -5.174 -2.793 1.00 93.50 104 SER A N 1
ATOM 765 C CA . SER A 1 104 ? -7.208 -4.081 -2.594 1.00 93.50 104 SER A CA 1
ATOM 766 C C . SER A 1 104 ? -8.377 -4.542 -1.733 1.00 93.50 104 SER A C 1
ATOM 768 O O . SER A 1 104 ? -9.147 -5.409 -2.136 1.00 93.50 104 SER A O 1
ATOM 770 N N . VAL A 1 105 ? -8.540 -3.935 -0.559 1.00 92.94 105 VAL A N 1
ATOM 771 C CA . VAL A 1 105 ? -9.667 -4.187 0.346 1.00 92.94 105 VAL A CA 1
ATOM 772 C C . VAL A 1 105 ? -10.694 -3.088 0.129 1.00 92.94 105 VAL A C 1
ATOM 774 O O . VAL A 1 105 ? -10.514 -1.952 0.569 1.00 92.94 105 VAL A O 1
ATOM 777 N N . CYS A 1 106 ? -11.775 -3.402 -0.574 1.00 89.50 106 CYS A N 1
ATOM 778 C CA . CYS A 1 106 ? -12.784 -2.419 -0.951 1.00 89.50 106 CYS A CA 1
ATOM 779 C C . CYS A 1 106 ? -14.201 -2.992 -0.853 1.00 89.50 106 CYS A C 1
ATOM 781 O O . CYS A 1 106 ? -14.404 -4.188 -0.661 1.00 89.50 106 CYS A O 1
ATOM 783 N N . THR A 1 107 ? -15.205 -2.123 -0.969 1.00 89.88 107 THR A N 1
ATOM 784 C CA . THR A 1 107 ? -16.592 -2.581 -1.077 1.00 89.88 107 THR A CA 1
ATOM 785 C C . THR A 1 107 ? -16.848 -3.147 -2.472 1.00 89.88 107 THR A C 1
ATOM 787 O O . THR A 1 107 ? -16.229 -2.725 -3.451 1.00 89.88 107 THR A O 1
ATOM 790 N N . ARG A 1 108 ? -17.841 -4.036 -2.600 1.00 84.62 108 ARG A N 1
ATOM 791 C CA . ARG A 1 108 ? -18.242 -4.610 -3.897 1.00 84.62 108 ARG A CA 1
ATOM 792 C C . ARG A 1 108 ? -18.540 -3.545 -4.963 1.00 84.62 108 ARG A C 1
ATOM 794 O O . ARG A 1 108 ? -18.229 -3.746 -6.130 1.00 84.62 108 ARG A O 1
ATOM 801 N N . GLY A 1 109 ? -19.096 -2.396 -4.565 1.00 85.69 109 GLY A N 1
ATOM 802 C CA . GLY A 1 109 ? -19.368 -1.282 -5.480 1.00 85.69 109 GLY A CA 1
ATOM 803 C C . GLY A 1 109 ? -18.106 -0.629 -6.059 1.00 85.69 109 GLY A C 1
ATOM 804 O O . GLY A 1 109 ? -18.147 -0.112 -7.171 1.00 85.69 109 GLY A O 1
ATOM 805 N N . SER A 1 110 ? -16.981 -0.671 -5.340 1.00 88.56 110 SER A N 1
ATOM 806 C CA . SER A 1 110 ? -15.693 -0.130 -5.800 1.00 88.56 110 SER A CA 1
ATOM 807 C C . SER A 1 110 ? -14.880 -1.120 -6.639 1.00 88.56 110 SER A C 1
ATOM 809 O O . SER A 1 110 ? -14.063 -0.686 -7.448 1.00 88.56 110 SER A O 1
ATOM 811 N N . ALA A 1 111 ? -15.123 -2.428 -6.504 1.00 88.94 111 ALA A N 1
ATOM 812 C CA . ALA A 1 111 ? -14.370 -3.465 -7.212 1.00 88.94 111 ALA A CA 1
ATOM 813 C C . ALA A 1 111 ? -14.412 -3.293 -8.742 1.00 88.94 111 ALA A C 1
ATOM 815 O O . ALA A 1 111 ? -13.380 -3.346 -9.402 1.00 88.94 111 ALA A O 1
ATOM 816 N N . GLY A 1 112 ? -15.587 -2.993 -9.310 1.00 90.94 112 GLY A N 1
ATOM 817 C CA . GLY A 1 112 ? -15.728 -2.802 -10.759 1.00 90.94 112 GLY A CA 1
ATOM 818 C C . GLY A 1 112 ? -14.963 -1.592 -11.311 1.00 90.94 112 GLY A C 1
ATOM 819 O O . GLY A 1 112 ? -14.582 -1.584 -12.480 1.00 90.94 112 GLY A O 1
ATOM 820 N N . GLU A 1 113 ? -14.723 -0.569 -10.492 1.00 91.88 113 GLU A N 1
ATOM 821 C CA . GLU A 1 113 ? -13.910 0.584 -10.881 1.00 91.88 113 GLU A CA 1
ATOM 822 C C . GLU A 1 113 ? -12.415 0.298 -10.734 1.00 91.88 113 GLU A C 1
ATOM 824 O O . GLU A 1 113 ? -11.658 0.618 -11.650 1.00 91.88 113 GLU A O 1
ATOM 829 N N . LEU A 1 114 ? -12.002 -0.366 -9.648 1.00 92.00 114 LEU A N 1
ATOM 830 C CA . LEU A 1 114 ? -10.625 -0.843 -9.492 1.00 92.00 114 LEU A CA 1
ATOM 831 C C . LEU A 1 114 ? -10.226 -1.740 -10.662 1.00 92.00 114 LEU A C 1
ATOM 833 O O . LEU A 1 114 ? -9.174 -1.540 -11.249 1.00 92.00 114 LEU A O 1
ATOM 837 N N . GLU A 1 115 ? -11.110 -2.643 -11.077 1.00 92.25 115 GLU A N 1
ATOM 838 C CA . GLU A 1 115 ? -10.905 -3.509 -12.235 1.00 92.25 115 GLU A CA 1
ATOM 839 C C . GLU A 1 115 ? -10.669 -2.703 -13.531 1.00 92.25 115 GLU A C 1
ATOM 841 O O . GLU A 1 115 ? -9.800 -3.027 -14.346 1.00 92.25 115 GLU A O 1
ATOM 846 N N . ARG A 1 116 ? -11.416 -1.607 -13.731 1.00 92.25 116 ARG A N 1
ATOM 847 C CA . ARG A 1 116 ? -11.197 -0.692 -14.866 1.00 92.25 116 ARG A CA 1
ATOM 848 C C . ARG A 1 116 ? -9.856 0.024 -14.754 1.00 92.25 116 ARG A C 1
ATOM 850 O O . ARG A 1 116 ? -9.175 0.167 -15.767 1.00 92.25 116 ARG A O 1
ATOM 857 N N . TRP A 1 117 ? -9.482 0.475 -13.560 1.00 93.75 117 TRP A N 1
ATOM 858 C CA . TRP A 1 117 ? -8.205 1.146 -13.339 1.00 93.75 117 TRP A CA 1
ATOM 859 C C . TRP A 1 117 ? -7.031 0.202 -13.562 1.00 93.75 117 TRP A C 1
ATOM 861 O O . TRP A 1 117 ? -6.130 0.577 -14.308 1.00 93.75 117 TRP A O 1
ATOM 871 N N . THR A 1 118 ? -7.090 -1.027 -13.042 1.00 91.56 118 THR A N 1
ATOM 872 C CA . THR A 1 118 ? -6.112 -2.097 -13.289 1.00 91.56 118 THR A CA 1
ATOM 873 C C . THR A 1 118 ? -5.881 -2.289 -14.782 1.00 91.56 118 THR A C 1
ATOM 875 O O . THR A 1 118 ? -4.741 -2.218 -15.234 1.00 91.56 118 THR A O 1
ATOM 878 N N . ARG A 1 119 ? -6.950 -2.418 -15.577 1.00 91.69 119 ARG A N 1
ATOM 879 C CA . ARG A 1 119 ? -6.821 -2.512 -17.040 1.00 91.69 119 ARG A CA 1
ATOM 880 C C . ARG A 1 119 ? -6.236 -1.251 -17.673 1.00 91.69 119 ARG A C 1
ATOM 882 O O . ARG A 1 119 ? -5.396 -1.351 -18.560 1.00 91.69 119 ARG A O 1
ATOM 889 N N . SER A 1 120 ? -6.645 -0.065 -17.218 1.00 89.12 120 SER A N 1
ATOM 890 C CA . SER A 1 120 ? -6.151 1.202 -17.780 1.00 89.12 120 SER A CA 1
ATOM 891 C C . SER A 1 120 ? -4.653 1.432 -17.553 1.00 89.12 120 SER A C 1
ATOM 893 O O . SER A 1 120 ? -4.036 2.164 -18.321 1.00 89.12 120 SER A O 1
ATOM 895 N N . ILE A 1 121 ? -4.073 0.797 -16.529 1.00 85.88 121 ILE A N 1
ATOM 896 C CA . ILE A 1 121 ? -2.642 0.882 -16.204 1.00 85.88 121 ILE A CA 1
ATOM 897 C C . ILE A 1 121 ? -1.837 -0.323 -16.718 1.00 85.88 121 ILE A C 1
ATOM 899 O O . ILE A 1 121 ? -0.678 -0.477 -16.349 1.00 85.88 121 ILE A O 1
ATOM 903 N N . GLY A 1 122 ? -2.436 -1.167 -17.569 1.00 84.44 122 GLY A N 1
ATOM 904 C CA . GLY A 1 122 ? -1.761 -2.299 -18.214 1.00 84.44 122 GLY A CA 1
ATOM 905 C C . GLY A 1 122 ? -1.834 -3.630 -17.459 1.00 84.44 122 GLY A C 1
ATOM 906 O O . GLY A 1 122 ? -1.161 -4.579 -17.849 1.00 84.44 122 GLY A O 1
ATOM 907 N N . GLY A 1 123 ? -2.634 -3.726 -16.395 1.00 85.56 123 GLY A N 1
ATOM 908 C CA . GLY A 1 123 ? -2.892 -4.982 -15.693 1.00 85.56 123 GLY A CA 1
ATOM 909 C C . GLY A 1 123 ? -3.901 -5.875 -16.426 1.00 85.56 123 GLY A C 1
ATOM 910 O O . GLY A 1 123 ? -4.810 -5.393 -17.102 1.00 85.56 123 GLY A O 1
ATOM 911 N N . ASN A 1 124 ? -3.775 -7.191 -16.242 1.00 85.56 124 ASN A N 1
ATOM 912 C CA . ASN A 1 124 ? -4.608 -8.191 -16.927 1.00 85.56 124 ASN A CA 1
ATOM 913 C C . ASN A 1 124 ? -5.977 -8.439 -16.259 1.00 85.56 124 ASN A C 1
ATOM 915 O O . ASN A 1 124 ? -6.825 -9.111 -16.841 1.00 85.56 124 ASN A O 1
ATOM 919 N N . GLY A 1 125 ? -6.201 -7.888 -15.063 1.00 87.25 125 GLY A N 1
ATOM 920 C CA . GLY A 1 125 ? -7.424 -8.050 -14.269 1.00 87.25 125 GLY A CA 1
ATOM 921 C C . GLY A 1 125 ? -7.109 -8.254 -12.788 1.00 87.25 125 GLY A C 1
ATOM 922 O O . GLY A 1 125 ? -5.939 -8.376 -12.416 1.00 87.25 125 GLY A O 1
ATOM 923 N N . LEU A 1 126 ? -8.142 -8.255 -11.948 1.00 90.06 126 LEU A N 1
ATOM 924 C CA . LEU A 1 126 ? -8.049 -8.597 -10.530 1.00 90.06 126 LEU A CA 1
ATOM 925 C C . LEU A 1 126 ? -8.617 -9.995 -10.275 1.00 90.06 126 LEU A C 1
ATOM 927 O O . LEU A 1 126 ? -9.595 -10.416 -10.891 1.00 90.06 126 LEU A O 1
ATOM 931 N N . GLU A 1 127 ? -8.016 -10.686 -9.316 1.00 92.31 127 GLU A N 1
ATOM 932 C CA . GLU A 1 127 ? -8.555 -11.911 -8.735 1.00 92.31 127 GLU A CA 1
ATOM 933 C C . GLU A 1 127 ? -9.336 -11.564 -7.459 1.00 92.31 127 GLU A C 1
ATOM 935 O O . GLU A 1 127 ? -8.860 -10.794 -6.620 1.00 92.31 127 GLU A O 1
ATOM 940 N N . GLU A 1 128 ? -10.548 -12.106 -7.310 1.00 90.50 128 GLU A N 1
ATOM 941 C CA . GLU A 1 128 ? -11.331 -11.954 -6.081 1.00 90.50 128 GLU A CA 1
ATOM 942 C C . GLU A 1 128 ? -10.891 -13.000 -5.052 1.00 90.50 128 GLU A C 1
ATOM 944 O O . GLU A 1 128 ? -11.023 -14.202 -5.275 1.00 90.50 128 GLU A O 1
ATOM 949 N N . LEU A 1 129 ? -10.398 -12.535 -3.902 1.00 87.31 129 LEU A N 1
ATOM 950 C CA . LEU A 1 129 ? -10.068 -13.395 -2.771 1.00 87.31 129 LEU A CA 1
ATOM 951 C C . LEU A 1 129 ? -11.310 -13.600 -1.898 1.00 87.31 129 LEU A C 1
ATOM 953 O O . LEU A 1 129 ? -11.828 -12.648 -1.311 1.00 87.31 129 LEU A O 1
ATOM 957 N N . VAL A 1 130 ? -11.769 -14.847 -1.794 1.00 79.12 130 VAL A N 1
ATOM 958 C CA . VAL A 1 130 ? -12.827 -15.253 -0.859 1.00 79.12 130 VAL A CA 1
ATOM 959 C C . VAL A 1 130 ? -12.156 -15.733 0.429 1.00 79.12 130 VAL A C 1
ATOM 961 O O . VAL A 1 130 ? -11.424 -16.721 0.402 1.00 79.12 130 VAL A O 1
ATOM 964 N N . LEU A 1 131 ? -12.368 -14.999 1.526 1.00 73.44 131 LEU A N 1
ATOM 965 C CA . LEU A 1 131 ? -11.829 -15.290 2.862 1.00 73.44 131 LEU A CA 1
ATOM 966 C C . LEU A 1 131 ? -12.817 -16.086 3.718 1.00 73.44 131 LEU A C 1
ATOM 968 O O . LEU A 1 131 ? -14.036 -15.816 3.604 1.00 73.44 131 LEU A O 1
#

Nearest PDB structures (foldseek):
  5b46-assembly1_A  TM=4.711E-01  e=4.906E+00  Sulfurisphaera tokodaii str. 7
  9e8k-assembly1_Z  TM=3.826E-01  e=2.882E+00  Homo sapiens
  1ukp-assembly2_B  TM=4.524E-01  e=5.603E+00  Glycine max
  8amz-assembly1_U  TM=3.582E-01  e=3.080E+00  Spinacia oleracea

pLDDT: mean 85.99, std 11.59, range [48.72, 97.56]

Foldseek 3Di:
DDDDQVNVCVVCVVVPAHEDEQCVLVQVDPPRPPPPDNPCVPHGLYYGDDLVPQAPDADPPNAEFEAEEAAPDLVSVCSRHVNAQDWDADPVRDTDTGHHYYHYDYDPVRQVVVQVSCVVVPHPGDDDDDD

InterPro domains:
  IPR001650 Helicase, C-terminal domain-like [PF00271] (9-87)
  IPR001650 Helicase, C-terminal domain-like [PS51194] (1-131)
  IPR001650 Helicase, C-terminal domain-like [SM00490] (6-88)
  IPR027417 P-loop containing nucleoside triphosphate hydrolase [G3DSA:3.40.50.300] (2-125)
  IPR027417 P-loop containing nucleoside triphosphate hydrolase [SSF52540] (6-96)

Radius of gyration: 16.48 Å; Cα contacts (8 Å, |Δi|>4): 141; chains: 1; bounding box: 44×33×37 Å

Sequence (131 aa):
SGLSARKACKMLKEVGIDAQPLHVALGLELNAKEGEDDNREDTPPFLVTFEGSARGLHFDNVDAVFVLGRPSSAAAYLHLAGRVGRASADEDGNVVIRPGTVVSVCTRGSAGELERWTRSIGGNGLEELVL

Secondary structure (DSSP, 8-state):
----HHHHHHHHHHTT--EEEHHHHTT-STTPPTT----GGG--SEEE--GGGSTT---SS--EEEEES--SSHHHHHHHHTTSS-EEE-TTS-EEEPP-EEEEE--HHHHHHHHHHHHHTT----PPP--

Mean predicted aligned error: 6.23 Å